Protein AF-A0A085TU64-F1 (afdb_monomer)

Sequence (151 aa):
MPHIFNAGRRDKFSKAKYTVTNWSDFNEALRRRGDVTIWLEAGAAGRWSAPKRKGRGGQPKYSDFAIETCLTRGLIFHQPLHQTQEFVRSLLGLMGVELPVPDFSTLSRRAIDLSVVDERPQSSGPTTLIVDSTGLKIHRGSGWQDEKHGT

Organism: NCBI:txid1317124

Secondary structure (DSSP, 8-state):
-TTSTTGGG---PPPP------HHHHHHHHHHHT-------TTHHHHHBPPPP-SSSPPPSB-HHHHHHHHHHHHHTT--HHHHHHHHHHHHHHTT---PPPPHHHHHHHHHH------S---SSPPEEEEETTEEEEE-SSSHHHHHS--

InterPro domains:
  IPR025668 Transposase DDE domain [PF13737] (32-139)

Solvent-accessible surface area (backbone atoms only — not comparable to full-atom values): 10017 Å² total; per-residue (Å²): 127,95,79,68,90,56,72,92,77,60,82,80,72,81,78,83,86,81,80,87,85,54,60,68,61,53,49,49,51,51,49,62,72,69,60,83,86,87,85,79,63,89,64,47,72,80,49,31,51,30,74,86,68,91,64,92,76,86,74,61,70,57,17,70,63,41,51,49,54,50,51,51,54,15,59,78,68,73,41,56,53,65,54,27,35,54,49,52,48,50,51,32,57,76,70,73,47,96,69,89,70,68,50,42,71,53,45,57,60,45,58,76,76,55,83,80,80,80,78,69,82,81,69,97,62,74,73,47,78,45,79,54,99,90,44,81,45,81,44,82,64,90,64,72,64,60,75,76,54,66,131

Structure (mmCIF, N/CA/C/O backbone):
data_AF-A0A085TU64-F1
#
_entry.id   AF-A0A085TU64-F1
#
loop_
_atom_site.group_PDB
_atom_site.id
_atom_site.type_symbol
_atom_site.label_atom_id
_atom_site.label_alt_id
_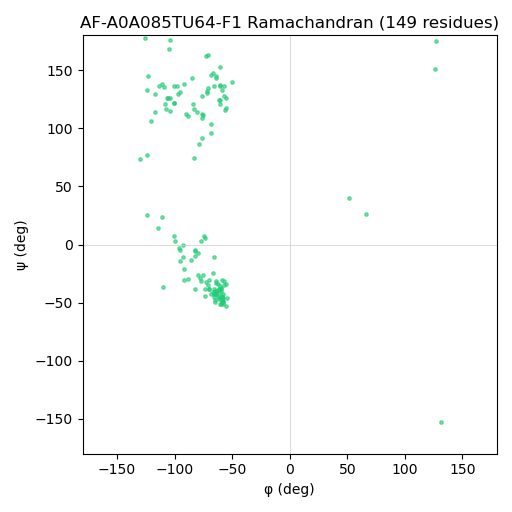atom_site.label_comp_id
_atom_site.label_asym_id
_atom_site.label_entity_id
_atom_site.label_seq_id
_atom_site.pdbx_PDB_ins_code
_atom_site.Cartn_x
_atom_site.Cartn_y
_atom_site.Cartn_z
_atom_site.occupancy
_atom_site.B_iso_or_equiv
_atom_site.auth_seq_id
_atom_site.auth_comp_id
_atom_site.auth_asym_id
_atom_site.auth_atom_id
_atom_site.pdbx_PDB_model_num
ATOM 1 N N . MET A 1 1 ? 41.500 18.143 -23.702 1.00 44.84 1 MET A N 1
ATOM 2 C CA . MET A 1 1 ? 40.747 16.992 -24.254 1.00 44.84 1 MET A CA 1
ATOM 3 C C . MET A 1 1 ? 41.534 16.381 -25.415 1.00 44.84 1 MET A C 1
ATOM 5 O O . MET A 1 1 ? 41.815 17.102 -26.363 1.00 44.84 1 MET A O 1
ATOM 9 N N . PRO A 1 2 ? 41.913 15.093 -25.364 1.00 53.97 2 PRO A N 1
ATOM 10 C CA . PRO A 1 2 ? 42.875 14.479 -26.295 1.00 53.97 2 PRO A CA 1
ATOM 11 C C . PRO A 1 2 ? 42.318 14.136 -27.694 1.00 53.97 2 PRO A C 1
ATOM 13 O O . PRO A 1 2 ? 43.031 13.571 -28.515 1.00 53.97 2 PRO A O 1
ATOM 16 N N . HIS A 1 3 ? 41.059 14.465 -28.000 1.00 57.00 3 HIS A N 1
ATOM 17 C CA . HIS A 1 3 ? 40.390 14.016 -29.229 1.00 57.00 3 HIS A CA 1
ATOM 18 C C . HIS A 1 3 ? 40.341 15.055 -30.368 1.00 57.00 3 HIS A C 1
ATOM 20 O O . HIS A 1 3 ? 39.744 14.777 -31.404 1.00 57.00 3 HIS A O 1
ATOM 26 N N . ILE A 1 4 ? 40.943 16.237 -30.199 1.00 58.00 4 ILE A N 1
ATOM 27 C CA . ILE A 1 4 ? 40.762 17.375 -31.124 1.00 58.00 4 ILE A CA 1
ATOM 28 C C . ILE A 1 4 ? 41.830 17.411 -32.237 1.00 58.00 4 ILE A C 1
ATOM 30 O O . ILE A 1 4 ? 41.537 17.803 -33.362 1.00 58.00 4 ILE A O 1
ATOM 34 N N . PHE A 1 5 ? 43.049 16.928 -31.981 1.00 58.56 5 PHE A N 1
ATOM 35 C CA . PHE A 1 5 ? 44.197 17.148 -32.877 1.00 58.56 5 PHE A CA 1
ATOM 36 C C . PHE A 1 5 ? 44.281 16.242 -34.123 1.00 58.56 5 PHE A C 1
ATOM 38 O O . PHE A 1 5 ? 45.114 16.490 -34.986 1.00 58.56 5 PHE A O 1
ATOM 45 N N . ASN A 1 6 ? 43.421 15.224 -34.266 1.00 61.19 6 ASN A N 1
ATOM 46 C CA . ASN A 1 6 ? 43.524 14.217 -35.340 1.00 61.19 6 ASN A CA 1
ATOM 47 C C . ASN A 1 6 ? 42.259 14.090 -36.209 1.00 61.19 6 ASN A C 1
ATOM 49 O O . ASN A 1 6 ? 42.006 13.043 -36.804 1.00 61.19 6 ASN A O 1
ATOM 53 N N . ALA A 1 7 ? 41.448 15.148 -36.299 1.00 62.94 7 ALA A N 1
ATOM 54 C CA . ALA A 1 7 ? 40.204 15.122 -37.072 1.00 62.94 7 ALA A CA 1
ATOM 55 C C . ALA A 1 7 ? 40.426 14.911 -38.588 1.00 62.94 7 ALA A C 1
ATOM 57 O O . ALA A 1 7 ? 39.616 14.251 -39.234 1.00 62.94 7 ALA A O 1
ATOM 58 N N . GLY A 1 8 ? 41.532 15.423 -39.144 1.00 66.19 8 GLY A N 1
ATOM 59 C CA . GLY A 1 8 ? 41.836 15.370 -40.583 1.00 66.19 8 GLY A CA 1
ATOM 60 C C . GLY A 1 8 ? 42.464 14.065 -41.093 1.00 66.19 8 GLY A C 1
ATOM 61 O O . GLY A 1 8 ? 42.566 13.892 -42.301 1.00 66.19 8 GLY A O 1
ATOM 62 N N . ARG A 1 9 ? 42.882 13.151 -40.203 1.00 65.75 9 ARG A N 1
ATOM 63 C CA . ARG A 1 9 ? 43.560 11.879 -40.550 1.00 65.75 9 ARG A CA 1
ATOM 64 C C . ARG A 1 9 ? 42.741 10.631 -40.202 1.00 65.75 9 ARG A C 1
ATOM 66 O O . ARG A 1 9 ? 43.285 9.536 -40.140 1.00 65.75 9 ARG A O 1
ATOM 73 N N . ARG A 1 10 ? 41.445 10.780 -39.916 1.00 67.06 10 ARG A N 1
ATOM 74 C CA . ARG A 1 10 ? 40.570 9.631 -39.656 1.00 67.06 10 ARG A CA 1
ATOM 75 C C . ARG A 1 10 ? 40.073 9.049 -40.970 1.00 67.06 10 ARG A C 1
ATOM 77 O O . ARG A 1 10 ? 39.299 9.704 -41.669 1.00 67.06 10 ARG A O 1
ATOM 84 N N . ASP A 1 11 ? 40.442 7.804 -41.237 1.00 69.56 11 ASP A N 1
ATOM 85 C CA . ASP A 1 11 ? 39.780 6.994 -42.251 1.00 69.56 11 ASP A CA 1
ATOM 86 C C . ASP A 1 11 ? 38.280 6.937 -41.938 1.00 69.56 11 ASP A C 1
ATOM 88 O O . ASP A 1 11 ? 37.844 6.494 -40.869 1.00 69.56 11 ASP A O 1
ATOM 92 N N . LYS A 1 12 ? 37.465 7.466 -42.854 1.00 69.81 12 LYS A N 1
ATOM 93 C CA . LYS A 1 12 ? 36.007 7.398 -42.751 1.00 69.81 12 LYS A CA 1
ATOM 94 C C . LYS A 1 12 ? 35.573 6.007 -43.191 1.00 69.81 12 LYS A C 1
ATOM 96 O O . LYS A 1 12 ? 35.227 5.797 -44.349 1.00 69.81 12 LYS A O 1
ATOM 101 N N . PHE A 1 13 ? 35.563 5.065 -42.255 1.00 74.94 13 PHE A N 1
ATOM 102 C CA . PHE A 1 13 ? 34.888 3.790 -42.468 1.00 74.94 13 PHE A CA 1
ATOM 103 C C . PHE A 1 13 ? 33.407 4.049 -42.763 1.00 74.94 13 PHE A C 1
ATOM 105 O O . PHE A 1 13 ? 32.749 4.834 -42.067 1.00 74.94 13 PHE A O 1
ATOM 112 N N . SER A 1 14 ? 32.871 3.407 -43.802 1.00 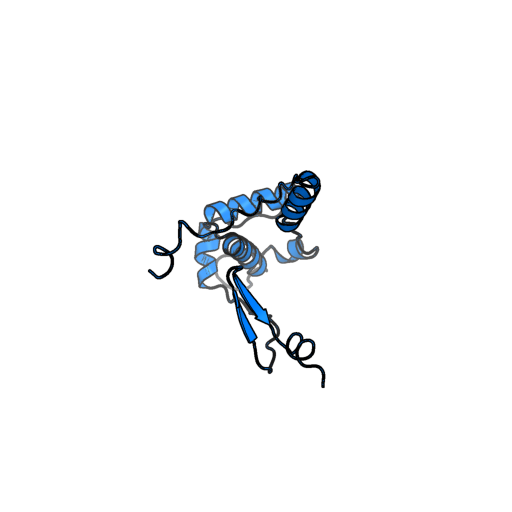78.75 14 SER A N 1
ATOM 113 C CA . SER A 1 14 ? 31.440 3.469 -44.085 1.00 78.75 14 SER A CA 1
ATOM 114 C C . SER A 1 14 ? 30.685 2.902 -42.890 1.00 78.75 14 SER A C 1
ATOM 116 O O . SER A 1 14 ? 30.889 1.746 -42.515 1.00 78.75 14 SER A O 1
ATOM 118 N N . LYS A 1 15 ? 29.808 3.705 -42.283 1.00 79.12 15 LYS A N 1
ATOM 119 C CA . LYS A 1 15 ? 28.944 3.210 -41.211 1.00 79.12 15 LYS A CA 1
ATOM 120 C C . LYS A 1 15 ? 28.063 2.096 -41.772 1.00 79.12 15 LYS A C 1
ATOM 122 O O . LYS A 1 15 ? 27.350 2.317 -42.751 1.00 79.12 15 LYS A O 1
ATOM 127 N N . ALA A 1 16 ? 28.105 0.925 -41.143 1.00 78.00 16 ALA A N 1
ATOM 128 C CA . ALA A 1 16 ? 27.163 -0.143 -41.432 1.00 78.00 16 ALA A CA 1
ATOM 129 C C . ALA A 1 16 ? 25.730 0.389 -41.247 1.00 78.00 16 ALA A C 1
ATOM 131 O O . ALA A 1 16 ? 25.404 0.979 -40.213 1.00 78.00 16 ALA A O 1
ATOM 132 N N . LYS A 1 17 ? 24.897 0.236 -42.280 1.00 78.75 17 LYS A N 1
ATOM 133 C CA . LYS A 1 17 ? 23.469 0.553 -42.219 1.00 78.75 17 LYS A CA 1
ATOM 134 C C . LYS A 1 17 ? 22.746 -0.698 -41.741 1.00 78.75 17 LYS A C 1
ATOM 136 O O . LYS A 1 17 ? 22.698 -1.687 -42.463 1.00 78.75 17 LYS A O 1
ATOM 141 N N . TYR A 1 18 ? 22.213 -0.647 -40.529 1.00 77.00 18 TYR A N 1
ATOM 142 C CA . TYR A 1 18 ? 21.382 -1.708 -39.975 1.00 77.00 18 TYR A CA 1
ATOM 143 C C . TYR A 1 18 ? 19.909 -1.334 -40.148 1.00 77.00 18 TYR A C 1
ATOM 145 O O . TYR A 1 18 ? 19.530 -0.194 -39.874 1.00 77.00 18 TYR A O 1
ATOM 153 N N . THR A 1 19 ? 19.086 -2.293 -40.568 1.00 81.38 19 THR A N 1
ATOM 154 C CA . THR A 1 19 ? 17.622 -2.168 -40.592 1.00 81.38 19 THR A CA 1
ATOM 155 C C . THR A 1 19 ? 17.066 -3.054 -39.487 1.00 81.38 19 THR A C 1
ATOM 157 O O . THR A 1 19 ? 17.327 -4.255 -39.474 1.00 81.38 19 THR A O 1
ATOM 160 N N . VAL A 1 20 ? 16.325 -2.472 -38.542 1.00 79.44 20 VAL A N 1
ATOM 161 C CA . VAL A 1 20 ? 15.702 -3.226 -37.446 1.00 79.44 20 VAL A CA 1
ATOM 162 C C . VAL A 1 20 ? 14.475 -3.953 -37.992 1.00 79.44 20 VAL A C 1
ATOM 164 O O . VAL A 1 20 ? 13.477 -3.319 -38.321 1.00 79.44 20 VAL A O 1
ATOM 167 N N . THR A 1 21 ? 14.553 -5.277 -38.111 1.00 86.69 21 THR A N 1
ATOM 168 C CA . THR A 1 21 ? 13.475 -6.124 -38.653 1.00 86.69 21 THR A CA 1
ATOM 169 C C . THR A 1 21 ? 12.574 -6.730 -37.577 1.00 86.69 21 THR A C 1
ATOM 171 O O . THR A 1 21 ? 11.486 -7.193 -37.894 1.00 86.69 21 THR A O 1
ATOM 174 N N . ASN A 1 22 ? 12.990 -6.699 -36.307 1.00 90.81 22 ASN A N 1
ATOM 175 C CA . ASN A 1 22 ? 12.323 -7.363 -35.180 1.00 90.81 22 ASN A CA 1
ATOM 176 C C . ASN A 1 22 ? 11.679 -6.387 -34.175 1.00 90.81 22 ASN A C 1
ATOM 178 O O . ASN A 1 22 ? 11.521 -6.712 -32.998 1.00 90.81 22 ASN A O 1
ATOM 182 N N . TRP A 1 23 ? 11.345 -5.166 -34.605 1.00 90.75 23 TRP A N 1
ATOM 183 C CA . TRP A 1 23 ? 10.866 -4.108 -33.705 1.00 90.75 23 TRP A CA 1
ATOM 184 C C . TRP A 1 23 ? 9.578 -4.484 -32.955 1.00 90.75 23 TRP A C 1
ATOM 186 O O . TRP A 1 23 ? 9.438 -4.152 -31.778 1.00 90.75 23 TRP A O 1
ATOM 196 N N . SER A 1 24 ? 8.658 -5.202 -33.612 1.00 92.31 24 SER A N 1
ATOM 197 C CA . SER A 1 24 ? 7.427 -5.712 -32.992 1.00 92.31 24 SER A CA 1
ATOM 198 C C . SER A 1 24 ? 7.730 -6.640 -31.821 1.00 92.31 24 SER A C 1
ATOM 200 O O . SER A 1 24 ? 7.246 -6.413 -30.714 1.00 92.31 24 SER A O 1
ATOM 202 N N . ASP A 1 25 ? 8.586 -7.632 -32.053 1.00 93.25 25 ASP A N 1
ATOM 203 C CA . ASP A 1 25 ? 8.888 -8.695 -31.096 1.00 93.25 25 ASP A CA 1
ATOM 204 C C . ASP A 1 25 ? 9.683 -8.139 -29.914 1.00 93.25 25 ASP A C 1
ATOM 206 O O . ASP A 1 25 ? 9.443 -8.491 -28.758 1.00 93.25 25 ASP A O 1
ATOM 210 N N . PHE A 1 26 ? 10.596 -7.203 -30.192 1.00 89.00 26 PHE A N 1
ATOM 211 C CA . PHE A 1 26 ? 11.327 -6.472 -29.166 1.00 89.00 26 PHE A CA 1
ATOM 212 C C . PHE A 1 26 ? 10.386 -5.655 -28.268 1.00 89.00 26 PHE A C 1
ATOM 214 O O . PHE A 1 26 ? 10.478 -5.740 -27.041 1.00 89.00 26 PHE A O 1
ATOM 221 N N . ASN A 1 27 ? 9.442 -4.910 -28.852 1.00 93.50 27 ASN A N 1
ATOM 222 C CA . ASN A 1 27 ? 8.460 -4.144 -28.082 1.00 93.50 27 ASN A CA 1
ATOM 223 C C . ASN A 1 27 ? 7.506 -5.037 -27.293 1.00 93.50 27 ASN A C 1
ATOM 225 O O . ASN A 1 27 ? 7.174 -4.719 -26.151 1.00 93.50 27 ASN A O 1
ATOM 229 N N . GLU A 1 28 ? 7.079 -6.164 -27.858 1.00 95.00 28 GLU A N 1
ATOM 230 C CA . GLU A 1 28 ? 6.241 -7.105 -27.127 1.00 95.00 28 GLU A CA 1
ATOM 231 C C . GLU A 1 28 ? 6.999 -7.715 -25.941 1.00 95.00 28 GLU A C 1
ATOM 233 O O . GLU A 1 28 ? 6.452 -7.807 -24.839 1.00 95.00 28 GLU A O 1
ATOM 238 N N . ALA A 1 29 ? 8.280 -8.047 -26.117 1.00 91.44 29 ALA A N 1
ATOM 239 C CA . ALA A 1 29 ? 9.132 -8.505 -25.027 1.00 91.44 29 ALA A CA 1
ATOM 240 C C . ALA A 1 29 ? 9.289 -7.441 -23.928 1.00 91.44 29 ALA A C 1
ATOM 242 O O . ALA A 1 29 ? 9.266 -7.785 -22.746 1.00 91.44 29 ALA A O 1
ATOM 243 N N . LEU A 1 30 ? 9.401 -6.155 -24.281 1.00 90.56 30 LEU A N 1
ATOM 244 C CA . LEU A 1 30 ? 9.395 -5.062 -23.302 1.00 90.56 30 LEU A CA 1
ATOM 245 C C . LEU A 1 30 ? 8.047 -4.940 -22.582 1.00 90.56 30 LEU A C 1
ATOM 247 O O . LEU A 1 30 ? 8.032 -4.807 -21.359 1.00 90.56 30 LEU A O 1
ATOM 251 N N . ARG A 1 31 ? 6.921 -5.055 -23.300 1.00 93.25 31 ARG A N 1
ATOM 252 C CA . ARG A 1 31 ? 5.580 -5.037 -22.695 1.00 93.25 31 ARG A CA 1
ATOM 253 C C . ARG A 1 31 ? 5.419 -6.160 -21.677 1.00 93.25 31 ARG A C 1
ATOM 255 O O . ARG A 1 31 ? 4.987 -5.899 -20.566 1.00 93.25 31 ARG A O 1
ATOM 262 N N . ARG A 1 32 ? 5.816 -7.386 -22.034 1.00 91.62 32 ARG A N 1
ATOM 263 C CA . ARG A 1 32 ? 5.758 -8.558 -21.144 1.00 91.62 32 ARG A CA 1
ATOM 264 C C . ARG A 1 32 ? 6.633 -8.385 -19.899 1.00 91.62 32 ARG A C 1
ATOM 266 O O . ARG A 1 32 ? 6.258 -8.849 -18.833 1.00 91.62 32 ARG A O 1
ATOM 273 N N . ARG A 1 33 ? 7.775 -7.695 -20.009 1.00 87.44 33 ARG A N 1
ATOM 274 C CA . ARG A 1 33 ? 8.632 -7.364 -18.853 1.00 87.44 33 ARG A CA 1
ATOM 275 C C . ARG A 1 33 ? 8.004 -6.331 -17.917 1.00 87.44 33 ARG A C 1
ATOM 277 O O . ARG A 1 33 ? 8.313 -6.342 -16.733 1.00 87.44 33 ARG A O 1
ATOM 284 N N . GLY A 1 34 ? 7.182 -5.432 -18.453 1.00 86.88 34 GLY A N 1
ATOM 285 C CA . GLY A 1 34 ? 6.447 -4.428 -17.683 1.00 86.88 34 GLY A CA 1
ATOM 286 C C . GLY A 1 34 ? 5.043 -4.865 -17.268 1.00 86.88 34 GLY A C 1
ATOM 287 O O . GLY A 1 34 ? 4.338 -4.071 -16.649 1.00 86.88 34 GLY A O 1
ATOM 288 N N . ASP A 1 35 ? 4.619 -6.078 -17.628 1.00 88.12 35 ASP A N 1
ATOM 289 C CA . ASP A 1 35 ? 3.300 -6.589 -17.278 1.00 88.12 35 ASP A CA 1
ATOM 290 C C . ASP A 1 35 ? 3.244 -6.905 -15.780 1.00 88.12 35 ASP A C 1
ATOM 292 O O . ASP A 1 35 ? 4.152 -7.523 -15.221 1.00 88.12 35 ASP A O 1
ATOM 296 N N . VAL A 1 36 ? 2.184 -6.448 -15.117 1.00 86.12 36 VAL A N 1
ATOM 297 C CA . VAL A 1 36 ? 2.028 -6.571 -13.666 1.00 86.12 36 VAL A CA 1
ATOM 298 C C . VAL A 1 36 ? 0.770 -7.364 -13.383 1.00 86.12 36 VAL A C 1
ATOM 300 O O . VAL A 1 36 ? -0.345 -6.854 -13.483 1.00 86.12 36 VAL A O 1
ATOM 303 N N . THR A 1 37 ? 0.956 -8.610 -12.962 1.00 87.56 37 THR A N 1
ATOM 304 C CA . THR A 1 37 ? -0.140 -9.460 -12.503 1.00 87.56 37 THR A CA 1
ATOM 305 C C . THR A 1 37 ? -0.260 -9.394 -10.986 1.00 87.56 37 THR A C 1
ATOM 307 O O . THR A 1 37 ? 0.729 -9.532 -10.266 1.00 87.56 37 THR A O 1
ATOM 310 N N . ILE A 1 38 ? -1.477 -9.182 -10.489 1.00 86.56 38 ILE A N 1
ATOM 311 C CA . ILE A 1 38 ? -1.772 -9.111 -9.057 1.00 86.56 38 ILE A CA 1
ATOM 312 C C . ILE A 1 38 ? -2.709 -10.263 -8.714 1.00 86.56 38 ILE A C 1
ATOM 314 O O . ILE A 1 38 ? -3.738 -10.436 -9.362 1.00 86.56 38 ILE A O 1
ATOM 318 N N . TRP A 1 39 ? -2.360 -11.019 -7.679 1.00 87.19 39 TRP A N 1
ATOM 319 C CA . TRP A 1 39 ? -3.159 -12.128 -7.171 1.00 87.19 39 TRP A CA 1
ATOM 320 C C . TRP A 1 39 ? -3.460 -11.895 -5.693 1.00 87.19 39 TRP A C 1
ATOM 322 O O . TRP A 1 39 ? -2.626 -11.358 -4.965 1.00 87.19 39 TRP A O 1
ATOM 332 N N . LEU A 1 40 ? -4.646 -12.305 -5.254 1.00 84.62 40 LEU A N 1
ATOM 333 C CA . LEU A 1 40 ? -5.027 -12.321 -3.846 1.00 84.62 40 LEU A CA 1
ATOM 334 C C . LEU A 1 40 ? -5.091 -13.769 -3.383 1.00 84.62 40 LEU A C 1
ATOM 336 O O . LEU A 1 40 ? -5.633 -14.629 -4.076 1.00 84.62 40 LEU A O 1
ATOM 340 N N . GLU A 1 41 ? -4.530 -14.026 -2.207 1.00 86.50 41 GLU A N 1
ATOM 341 C CA . GLU A 1 41 ? -4.592 -15.334 -1.565 1.00 86.50 41 GLU A CA 1
ATOM 342 C C . GLU A 1 41 ? -6.059 -15.763 -1.380 1.00 86.50 41 GLU A C 1
ATOM 344 O O . GLU A 1 41 ? -6.886 -14.973 -0.924 1.00 86.50 41 GLU A O 1
ATOM 349 N N . ALA A 1 42 ? -6.388 -17.026 -1.672 1.00 83.62 42 ALA A N 1
ATOM 350 C CA . ALA A 1 42 ? -7.756 -17.537 -1.539 1.00 83.62 42 ALA A CA 1
ATOM 351 C C . ALA A 1 42 ? -8.325 -17.375 -0.110 1.00 83.62 42 ALA A C 1
ATOM 353 O O . ALA A 1 42 ? -9.519 -17.141 0.066 1.00 83.62 42 ALA A O 1
ATOM 354 N N . GLY A 1 43 ? -7.467 -17.444 0.916 1.00 86.69 43 GLY A N 1
ATOM 355 C CA . GLY A 1 43 ? -7.830 -17.228 2.321 1.00 86.69 43 GLY A CA 1
ATOM 356 C C . GLY A 1 43 ? -7.897 -15.759 2.760 1.00 86.69 43 GLY A C 1
ATOM 357 O O . GLY A 1 43 ? -8.317 -15.483 3.888 1.00 86.69 43 GLY A O 1
ATOM 358 N N . ALA A 1 44 ? -7.517 -14.805 1.901 1.00 88.69 44 ALA A N 1
ATOM 359 C CA . ALA A 1 44 ? -7.423 -13.388 2.257 1.00 88.69 44 ALA A CA 1
ATOM 360 C C . ALA A 1 44 ? -8.765 -12.820 2.735 1.00 88.69 44 ALA A C 1
ATOM 362 O O . ALA A 1 44 ? -8.810 -12.078 3.717 1.00 88.69 44 ALA A O 1
ATOM 363 N N . ALA A 1 45 ? -9.868 -13.216 2.091 1.00 89.88 45 ALA A N 1
ATOM 364 C CA . ALA A 1 45 ? -11.203 -12.744 2.442 1.00 89.88 45 ALA A CA 1
ATOM 365 C C . ALA A 1 45 ? -11.601 -13.123 3.879 1.00 89.88 45 ALA A C 1
ATOM 367 O O . ALA A 1 45 ? -12.114 -12.287 4.625 1.00 89.88 45 ALA A O 1
ATOM 368 N N . GLY A 1 46 ? -11.289 -14.352 4.306 1.00 91.06 46 GLY A N 1
ATOM 369 C CA . GLY A 1 46 ? -11.571 -14.826 5.665 1.00 91.06 46 GLY A CA 1
ATOM 370 C C . GLY A 1 46 ? -10.755 -14.106 6.744 1.00 91.06 46 GLY A C 1
ATOM 371 O O . GLY A 1 46 ? -11.191 -14.010 7.889 1.00 91.06 46 GLY A O 1
ATOM 372 N N . ARG A 1 47 ? -9.593 -13.555 6.375 1.00 92.75 47 ARG A N 1
ATOM 373 C CA . ARG A 1 47 ? -8.681 -12.825 7.270 1.00 92.75 47 ARG A CA 1
ATOM 374 C C . ARG A 1 47 ? -8.867 -11.311 7.214 1.00 92.75 47 ARG A C 1
ATOM 376 O O . ARG A 1 47 ? -8.186 -10.599 7.944 1.00 92.75 47 ARG A O 1
ATOM 383 N N . TRP A 1 48 ? -9.754 -10.802 6.361 1.00 94.69 48 TRP A N 1
ATOM 384 C CA . TRP A 1 48 ? -9.860 -9.370 6.072 1.00 94.69 48 TRP A CA 1
ATOM 385 C C . TRP A 1 48 ? -10.504 -8.560 7.206 1.00 94.69 48 TRP A C 1
ATOM 387 O O . TRP A 1 48 ? -10.108 -7.431 7.511 1.00 94.69 48 TRP A O 1
ATOM 397 N N . SER A 1 49 ? -11.514 -9.144 7.850 1.00 93.31 49 SER A N 1
ATOM 398 C CA . SER A 1 49 ? -12.241 -8.505 8.950 1.00 93.31 49 SER A CA 1
ATOM 399 C C . SER A 1 49 ? -11.523 -8.735 10.274 1.00 93.31 49 SER A C 1
ATOM 401 O O . SER A 1 49 ? -10.977 -9.811 10.516 1.00 93.31 49 SER A O 1
ATOM 403 N N . ALA A 1 50 ? -11.528 -7.734 11.156 1.00 91.81 50 ALA A N 1
ATOM 404 C CA . ALA A 1 50 ? -10.883 -7.894 12.455 1.00 91.81 50 ALA A CA 1
ATOM 405 C C . ALA A 1 50 ? -11.646 -8.899 13.342 1.00 91.81 50 ALA A C 1
ATOM 407 O O . ALA A 1 50 ? -12.882 -8.925 13.320 1.00 91.81 50 ALA A O 1
ATOM 408 N N . PRO A 1 51 ? -10.946 -9.680 14.184 1.00 87.94 51 PRO A N 1
ATOM 409 C CA . PRO A 1 51 ? -11.611 -10.485 15.197 1.00 87.94 51 PRO A CA 1
ATOM 410 C C . PRO A 1 51 ? -12.333 -9.585 16.206 1.00 87.94 51 PRO A C 1
ATOM 412 O O . PRO A 1 51 ? -11.850 -8.509 16.571 1.00 87.94 51 PRO A O 1
ATOM 415 N N . LYS A 1 52 ? -13.488 -10.047 16.702 1.00 86.00 52 LYS A N 1
ATOM 416 C CA . LYS A 1 52 ? -14.238 -9.323 17.736 1.00 86.00 52 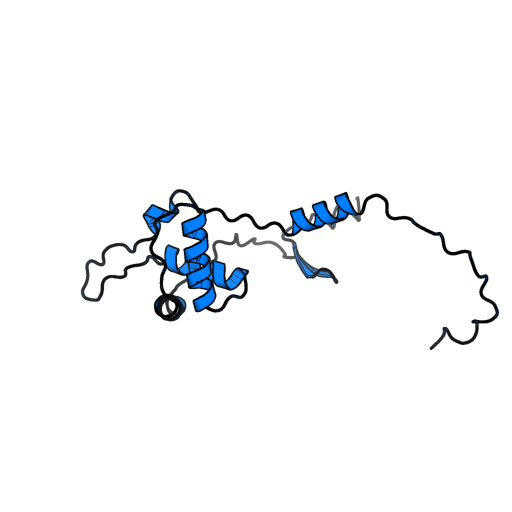LYS A CA 1
ATOM 417 C C . LYS A 1 52 ? -13.387 -9.181 18.998 1.00 86.00 52 LYS A C 1
ATOM 419 O O . LYS A 1 52 ? -12.948 -10.169 19.590 1.00 86.00 52 LYS A O 1
ATOM 424 N N . ARG A 1 53 ? -13.204 -7.942 19.450 1.00 84.50 53 ARG A N 1
ATOM 425 C CA . ARG A 1 53 ? -12.531 -7.617 20.708 1.00 84.50 53 ARG A CA 1
ATOM 426 C C . ARG A 1 53 ? -13.434 -8.014 21.877 1.00 84.50 53 ARG A C 1
ATOM 428 O O . ARG A 1 53 ? -14.603 -7.637 21.910 1.00 84.50 53 ARG A O 1
ATOM 435 N N . LYS A 1 54 ? -12.875 -8.739 22.852 1.00 84.31 54 LYS A N 1
ATOM 436 C CA . LYS A 1 54 ? -13.585 -9.186 24.070 1.00 84.31 54 LYS A CA 1
ATOM 437 C C . LYS A 1 54 ? -13.592 -8.150 25.208 1.00 84.31 54 LYS A C 1
ATOM 439 O O . LYS A 1 54 ? -14.332 -8.311 26.168 1.00 84.31 54 LYS A O 1
ATOM 444 N N . GLY A 1 55 ? -12.762 -7.108 25.119 1.00 82.88 55 GLY A N 1
ATOM 445 C CA . GLY A 1 55 ? -12.623 -6.060 26.138 1.00 82.88 55 GLY A CA 1
ATOM 446 C C . GLY A 1 55 ? -13.293 -4.732 25.770 1.00 82.88 55 GLY A C 1
ATOM 447 O O . GLY A 1 55 ? -13.771 -4.545 24.653 1.00 82.88 55 GLY A O 1
ATOM 448 N N . ARG A 1 56 ? -13.268 -3.777 26.709 1.00 77.25 56 ARG A N 1
ATOM 449 C CA . ARG A 1 56 ? -13.828 -2.425 26.539 1.00 77.25 56 ARG A CA 1
ATOM 450 C C . ARG A 1 56 ? -13.085 -1.646 25.438 1.00 77.25 56 ARG A C 1
ATOM 452 O O . ARG A 1 56 ? -11.865 -1.782 25.298 1.00 77.25 56 ARG A O 1
ATOM 459 N N . GLY A 1 57 ? -13.825 -0.844 24.669 1.00 81.62 57 GLY A N 1
ATOM 460 C CA . GLY A 1 57 ? -13.319 -0.031 23.554 1.00 81.62 57 GLY A CA 1
ATOM 461 C C . GLY A 1 57 ? -14.090 -0.253 22.248 1.00 81.62 57 GLY A C 1
ATOM 462 O O . GLY A 1 57 ? -14.982 -1.098 22.179 1.00 81.62 57 GLY A O 1
ATOM 463 N N . GLY A 1 58 ? -13.748 0.519 21.213 1.00 82.69 58 GLY A N 1
ATOM 464 C CA . GLY A 1 58 ? -14.319 0.356 19.874 1.00 82.69 58 GLY A CA 1
ATOM 465 C C . GLY A 1 58 ? -13.912 -0.971 19.223 1.00 82.69 58 GLY A C 1
ATOM 466 O O . GLY A 1 58 ? -12.812 -1.477 19.457 1.00 82.69 58 GLY A O 1
ATOM 467 N N . GLN A 1 59 ? -14.800 -1.531 18.399 1.00 84.31 59 GLN A N 1
ATOM 468 C CA . GLN A 1 59 ? -14.525 -2.748 17.633 1.00 84.31 59 GLN A CA 1
ATOM 469 C C . GLN A 1 59 ? -13.785 -2.385 16.335 1.00 84.31 59 GLN A C 1
ATOM 471 O O . GLN A 1 59 ? -14.314 -1.601 15.542 1.00 84.31 59 GLN A O 1
ATOM 476 N N . PRO A 1 60 ? -12.572 -2.913 16.094 1.00 85.69 60 PRO A N 1
ATOM 477 C CA . PRO A 1 60 ? -11.892 -2.701 14.825 1.00 85.69 60 PRO A CA 1
ATOM 478 C C . PRO A 1 60 ? -12.676 -3.379 13.694 1.00 85.69 60 PRO A C 1
ATOM 480 O O . PRO A 1 60 ? -13.140 -4.504 13.841 1.00 85.69 60 PRO A O 1
ATOM 483 N N . LYS A 1 61 ? -12.829 -2.691 12.558 1.00 91.56 61 LYS A N 1
ATOM 484 C CA . LYS A 1 61 ? -13.491 -3.250 11.367 1.00 91.56 61 LYS A CA 1
ATOM 485 C C . LYS A 1 61 ? -12.537 -4.109 10.530 1.00 91.56 61 LYS A C 1
ATOM 487 O O . LYS A 1 61 ? -12.928 -5.155 10.025 1.00 91.56 61 LYS A O 1
ATOM 492 N N . TYR A 1 62 ? -11.283 -3.677 10.421 1.00 94.44 62 TYR A N 1
ATOM 493 C CA . TYR A 1 62 ? -10.259 -4.281 9.569 1.00 94.44 62 TYR A CA 1
ATOM 494 C C . TYR A 1 62 ? -9.170 -4.955 10.406 1.00 94.44 62 TYR A C 1
ATOM 496 O O . TYR A 1 62 ? -8.748 -4.414 11.440 1.00 94.44 62 TYR A O 1
ATOM 504 N N . SER A 1 63 ? -8.737 -6.135 9.966 1.00 93.62 63 SER A N 1
ATOM 505 C CA . SER A 1 63 ? -7.597 -6.842 10.552 1.00 93.62 63 SER A CA 1
ATOM 506 C C . SER A 1 63 ? -6.278 -6.143 10.213 1.00 93.62 63 SER A C 1
ATOM 508 O O . SER A 1 63 ? -6.217 -5.337 9.285 1.00 93.62 63 SER A O 1
ATOM 510 N N . ASP A 1 64 ? -5.212 -6.466 10.948 1.00 92.94 64 ASP A N 1
ATOM 511 C CA . ASP A 1 64 ? -3.862 -5.987 10.620 1.00 92.94 64 ASP A CA 1
ATOM 512 C C . ASP A 1 64 ? -3.428 -6.448 9.226 1.00 92.94 64 ASP A C 1
ATOM 514 O O . ASP A 1 64 ? -2.923 -5.639 8.458 1.00 92.94 64 ASP A O 1
ATOM 518 N N . PHE A 1 65 ? -3.780 -7.680 8.843 1.00 92.44 65 PHE A N 1
ATOM 519 C CA . PHE A 1 65 ? -3.567 -8.214 7.496 1.00 92.44 6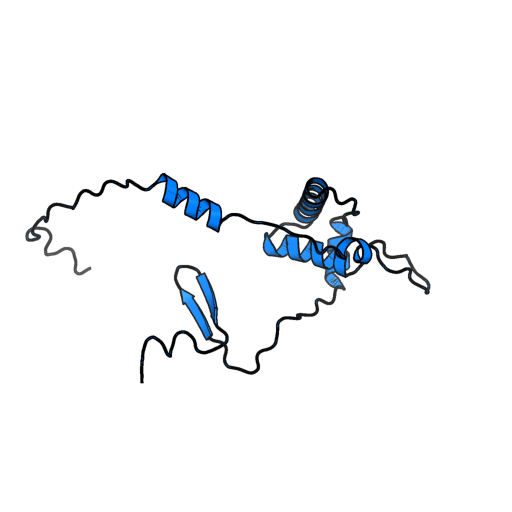5 PHE A CA 1
ATOM 520 C C . PHE A 1 65 ? -4.176 -7.326 6.396 1.00 92.44 65 PHE A C 1
ATOM 522 O O . PHE A 1 65 ? -3.519 -7.035 5.398 1.00 92.44 65 PHE A O 1
ATOM 529 N N . ALA A 1 66 ? -5.419 -6.859 6.566 1.00 94.31 66 ALA A N 1
ATOM 530 C CA . ALA A 1 66 ? -6.065 -5.994 5.578 1.00 94.31 66 ALA A CA 1
ATOM 531 C C . ALA A 1 66 ? -5.378 -4.621 5.474 1.00 94.31 66 ALA A C 1
ATOM 533 O O . ALA A 1 66 ? -5.188 -4.104 4.371 1.00 94.31 66 ALA A O 1
ATOM 534 N N . ILE A 1 67 ? -4.988 -4.036 6.614 1.00 95.38 67 ILE A N 1
ATOM 535 C CA . ILE A 1 67 ? -4.263 -2.758 6.649 1.00 95.38 67 ILE A CA 1
ATOM 536 C C . ILE A 1 67 ? -2.891 -2.909 5.987 1.00 95.38 67 ILE A C 1
ATOM 538 O O . ILE A 1 67 ? -2.549 -2.120 5.107 1.00 95.38 67 ILE A O 1
ATOM 542 N N . GLU A 1 68 ? -2.136 -3.936 6.368 1.00 94.25 68 GLU A N 1
ATOM 543 C CA . GLU A 1 68 ? -0.809 -4.235 5.836 1.00 94.25 68 GLU A CA 1
ATOM 544 C C . GLU A 1 68 ? -0.849 -4.464 4.326 1.00 94.25 68 GLU A C 1
ATOM 546 O O . GLU A 1 68 ? -0.053 -3.877 3.596 1.00 94.25 68 GLU A O 1
ATOM 551 N N . THR A 1 69 ? -1.819 -5.241 3.838 1.00 92.94 69 THR A N 1
ATOM 552 C CA . THR A 1 69 ? -2.000 -5.499 2.403 1.00 92.94 69 THR A CA 1
ATOM 553 C C . THR A 1 69 ? -2.206 -4.193 1.631 1.00 92.94 69 THR A C 1
ATOM 555 O O . THR A 1 69 ? -1.563 -3.961 0.604 1.00 92.94 69 THR A O 1
ATOM 558 N N . CYS A 1 70 ? -3.063 -3.300 2.140 1.00 95.12 70 CYS A N 1
ATOM 559 C CA . CYS A 1 70 ? -3.315 -2.005 1.510 1.00 95.12 70 CYS A CA 1
ATOM 560 C C . CYS A 1 70 ? -2.065 -1.113 1.526 1.00 95.12 70 CYS A C 1
ATOM 562 O O . CYS A 1 70 ? -1.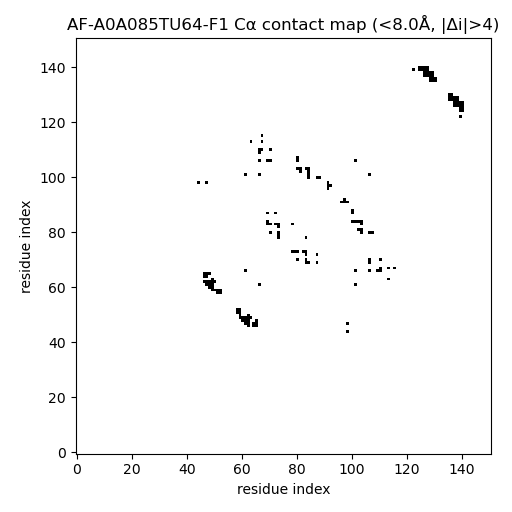693 -0.555 0.496 1.00 95.12 70 CYS A O 1
ATOM 564 N N . LEU A 1 71 ? -1.394 -0.988 2.674 1.00 95.12 71 LEU A N 1
ATOM 565 C CA . LEU A 1 71 ? -0.199 -0.151 2.810 1.00 95.12 71 LEU A CA 1
ATOM 566 C C . LEU A 1 71 ? 0.962 -0.669 1.959 1.00 95.12 71 LEU A C 1
ATOM 568 O O . LEU A 1 71 ? 1.604 0.118 1.270 1.00 95.12 71 LEU A O 1
ATOM 572 N N . THR A 1 72 ? 1.180 -1.982 1.935 1.00 93.00 72 THR A N 1
ATOM 573 C CA . THR A 1 72 ? 2.202 -2.635 1.106 1.00 93.00 72 THR A CA 1
ATOM 574 C C . THR A 1 72 ? 1.965 -2.345 -0.366 1.00 93.00 72 THR A C 1
ATOM 576 O O . THR A 1 72 ? 2.890 -1.955 -1.078 1.00 93.00 72 THR A O 1
ATOM 579 N N . ARG A 1 73 ? 0.710 -2.441 -0.826 1.00 92.69 73 ARG A N 1
ATOM 580 C CA . ARG A 1 73 ? 0.354 -2.047 -2.191 1.00 92.69 73 ARG A CA 1
ATOM 581 C C . ARG A 1 73 ? 0.714 -0.586 -2.457 1.00 92.69 73 ARG A C 1
ATOM 583 O O . ARG A 1 73 ? 1.353 -0.302 -3.463 1.00 92.69 73 ARG A O 1
ATOM 590 N N . GLY A 1 74 ? 0.342 0.322 -1.558 1.00 94.06 74 GLY A N 1
ATOM 591 C CA . GLY A 1 74 ? 0.680 1.738 -1.692 1.00 94.06 74 GLY A CA 1
ATOM 592 C C . GLY A 1 74 ? 2.189 1.979 -1.775 1.00 94.06 74 GLY A C 1
ATOM 593 O O . GLY A 1 74 ? 2.645 2.728 -2.633 1.00 94.06 74 GLY A O 1
ATOM 594 N N . LEU A 1 75 ? 2.971 1.291 -0.941 1.00 93.25 75 LEU A N 1
ATOM 595 C CA . LEU A 1 75 ? 4.429 1.403 -0.900 1.00 93.25 75 LEU A CA 1
ATOM 596 C C . LEU A 1 75 ? 5.096 0.895 -2.182 1.00 93.25 75 LEU A C 1
ATOM 598 O O . LEU A 1 75 ? 5.957 1.588 -2.715 1.00 93.25 75 LEU A O 1
ATOM 602 N N . ILE A 1 76 ? 4.676 -0.263 -2.706 1.00 91.56 76 ILE A N 1
ATOM 603 C CA . ILE A 1 76 ? 5.248 -0.845 -3.936 1.00 91.56 76 ILE A CA 1
ATOM 604 C C . ILE A 1 76 ? 5.065 0.097 -5.134 1.00 91.56 76 ILE A C 1
ATOM 606 O O . ILE A 1 76 ? 5.939 0.183 -5.992 1.00 91.56 76 ILE A O 1
ATOM 610 N N . PHE A 1 77 ? 3.940 0.813 -5.195 1.00 91.31 77 PHE A N 1
ATOM 611 C CA . PHE A 1 77 ? 3.616 1.718 -6.304 1.00 91.31 77 PHE A CA 1
ATOM 612 C C . PHE A 1 77 ? 3.875 3.191 -5.978 1.00 91.31 77 PHE A C 1
ATOM 614 O O . PHE A 1 77 ? 3.519 4.055 -6.777 1.00 91.31 77 PHE A O 1
ATOM 621 N N . HIS A 1 78 ? 4.485 3.483 -4.824 1.00 95.12 78 HIS A N 1
ATOM 622 C CA . HIS A 1 78 ? 4.755 4.840 -4.342 1.00 95.12 78 HIS A CA 1
ATOM 623 C C . HIS A 1 78 ? 3.514 5.756 -4.354 1.00 95.12 78 HIS A C 1
ATOM 625 O O . HIS A 1 78 ? 3.583 6.931 -4.716 1.00 95.12 78 HIS A O 1
ATOM 631 N N . GLN A 1 79 ? 2.360 5.211 -3.969 1.00 95.56 79 GLN A N 1
ATOM 632 C CA . GLN A 1 79 ? 1.068 5.890 -4.020 1.00 95.56 79 GLN A CA 1
ATOM 633 C C . GLN A 1 79 ? 0.745 6.612 -2.700 1.00 95.56 79 GLN A C 1
ATOM 635 O O . GLN A 1 79 ? 0.914 6.035 -1.620 1.00 95.56 79 GLN A O 1
ATOM 640 N N . PRO A 1 80 ? 0.192 7.840 -2.750 1.00 96.94 80 PRO A N 1
ATOM 641 C CA . PRO A 1 80 ? -0.452 8.460 -1.594 1.00 96.94 80 PRO A CA 1
ATOM 642 C C . PRO A 1 80 ? -1.638 7.623 -1.096 1.00 96.94 80 PRO A C 1
ATOM 644 O O . PRO A 1 80 ? -2.319 6.973 -1.887 1.00 96.94 80 PRO A O 1
ATOM 647 N N . LEU A 1 81 ? -1.967 7.705 0.198 1.00 96.75 81 LEU A N 1
ATOM 648 C CA . LEU A 1 81 ? -2.998 6.853 0.820 1.00 96.75 81 LEU A CA 1
ATOM 649 C C . LEU A 1 81 ? -4.383 6.937 0.157 1.00 96.75 81 LEU A C 1
ATOM 651 O O . LEU A 1 81 ? -5.076 5.926 0.073 1.00 96.75 81 LEU A O 1
ATOM 655 N N . HIS A 1 82 ? -4.778 8.109 -0.349 1.00 96.06 82 HIS A N 1
ATOM 656 C CA . HIS A 1 82 ? -6.025 8.259 -1.109 1.00 96.06 82 HIS A CA 1
ATOM 657 C C . HIS A 1 82 ? -6.009 7.453 -2.411 1.00 96.06 82 HIS A C 1
ATOM 659 O O . HIS A 1 82 ? -6.990 6.796 -2.748 1.00 96.06 82 HIS A O 1
ATOM 665 N N . GLN A 1 83 ? -4.885 7.476 -3.129 1.00 97.56 83 GLN A N 1
ATOM 666 C CA . GLN A 1 83 ? -4.731 6.703 -4.353 1.00 97.56 83 GLN A CA 1
ATOM 667 C C . GLN A 1 83 ? -4.657 5.208 -4.039 1.00 97.56 83 GLN A C 1
ATOM 669 O O . GLN A 1 83 ? -5.27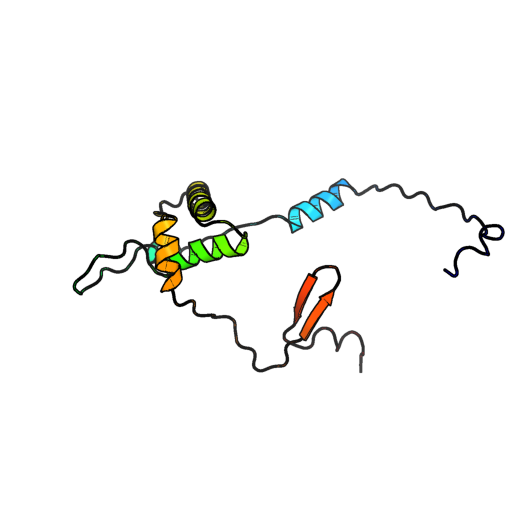1 4.422 -4.747 1.00 97.56 83 GLN A O 1
ATOM 674 N N . THR A 1 84 ? -3.988 4.821 -2.952 1.00 97.06 84 THR A N 1
ATOM 675 C CA . THR A 1 84 ? -3.944 3.434 -2.470 1.00 97.06 84 THR A CA 1
ATOM 676 C C . THR A 1 84 ? -5.340 2.894 -2.161 1.00 97.06 84 THR A C 1
ATOM 678 O O . THR A 1 84 ? -5.683 1.801 -2.607 1.00 97.06 84 THR A O 1
ATOM 681 N N . GLN A 1 85 ? -6.166 3.664 -1.444 1.00 97.06 85 GLN A N 1
ATOM 682 C CA . GLN A 1 85 ? -7.557 3.307 -1.147 1.00 97.06 85 GLN A CA 1
ATOM 683 C C . GLN A 1 85 ? -8.341 3.012 -2.435 1.00 97.06 85 GLN A C 1
ATOM 685 O O . GLN A 1 85 ? -8.948 1.949 -2.566 1.00 97.06 85 GLN A O 1
ATOM 690 N N . GLU A 1 86 ? -8.323 3.939 -3.394 1.00 97.44 86 GLU A N 1
ATOM 691 C CA . GLU A 1 86 ? -9.098 3.786 -4.629 1.00 97.44 86 GLU A CA 1
ATOM 692 C C . GLU A 1 86 ? -8.510 2.727 -5.565 1.00 97.44 86 GLU A C 1
ATOM 694 O O . GLU A 1 86 ? -9.251 1.995 -6.221 1.00 97.44 86 GLU A O 1
ATOM 699 N N . PHE A 1 87 ? -7.187 2.563 -5.563 1.00 95.69 87 PHE A N 1
ATOM 700 C CA . PHE A 1 87 ? -6.519 1.491 -6.285 1.00 95.69 87 PHE A CA 1
ATOM 701 C C . PHE A 1 87 ? -6.990 0.119 -5.787 1.00 95.69 87 PHE A C 1
ATOM 703 O O . PHE A 1 87 ? -7.401 -0.720 -6.586 1.00 95.69 87 PHE A O 1
ATOM 710 N N . VAL A 1 88 ? -6.960 -0.110 -4.471 1.00 95.62 88 VAL A N 1
ATOM 711 C CA . VAL A 1 88 ? -7.378 -1.386 -3.873 1.00 95.62 88 VAL A CA 1
ATOM 712 C C . VAL A 1 88 ? -8.867 -1.636 -4.113 1.00 95.62 88 VAL A C 1
ATOM 714 O O . VAL A 1 88 ? -9.244 -2.755 -4.455 1.00 95.62 88 VAL A O 1
ATOM 717 N N . ARG A 1 89 ? -9.712 -0.601 -4.011 1.00 96.19 89 ARG A N 1
ATOM 718 C CA . ARG A 1 89 ? -11.145 -0.696 -4.332 1.00 96.19 89 ARG A CA 1
ATOM 719 C C . ARG A 1 89 ? -11.377 -1.152 -5.771 1.00 96.19 89 ARG A C 1
ATOM 721 O O . ARG A 1 89 ? -12.152 -2.078 -5.993 1.00 96.19 89 ARG A O 1
ATOM 728 N N . SER A 1 90 ? -10.704 -0.516 -6.728 1.00 95.56 90 SER A N 1
ATOM 729 C CA . SER A 1 90 ? -10.810 -0.861 -8.148 1.00 95.56 90 SER A CA 1
ATOM 730 C C . SER A 1 90 ? -10.319 -2.285 -8.418 1.00 95.56 90 SER A C 1
ATOM 732 O O . SER A 1 90 ? -11.010 -3.065 -9.070 1.00 95.56 90 SER A O 1
ATOM 734 N N . LEU A 1 91 ? -9.171 -2.657 -7.842 1.00 93.88 91 LEU A N 1
ATOM 735 C CA . LEU A 1 91 ? -8.601 -3.994 -7.979 1.00 93.88 91 LEU A CA 1
ATOM 736 C C . LEU A 1 91 ? -9.560 -5.080 -7.474 1.00 93.88 91 LEU A C 1
ATOM 738 O O . LEU A 1 91 ? -9.812 -6.045 -8.187 1.00 93.88 91 LEU A O 1
ATOM 742 N N . LEU A 1 92 ? -10.121 -4.919 -6.274 1.00 93.94 92 LEU A N 1
ATOM 743 C CA . LEU A 1 92 ? -11.074 -5.883 -5.716 1.00 93.94 92 LEU A CA 1
ATOM 744 C C . LEU A 1 92 ? -12.337 -6.004 -6.577 1.00 93.94 92 LEU A C 1
ATOM 746 O O . LEU A 1 92 ? -12.814 -7.115 -6.800 1.00 93.94 92 LEU A O 1
ATOM 750 N N . GLY A 1 93 ? -12.824 -4.884 -7.121 1.00 93.94 93 GLY A N 1
ATOM 751 C CA . GLY A 1 93 ? -13.932 -4.874 -8.076 1.00 93.94 93 GLY A CA 1
ATOM 752 C C . GLY A 1 93 ? -13.619 -5.656 -9.354 1.00 93.94 93 GLY A C 1
ATOM 753 O O . GLY A 1 93 ? -14.424 -6.482 -9.774 1.00 93.94 93 GLY A O 1
ATOM 754 N N . LEU A 1 94 ? -12.429 -5.465 -9.933 1.00 93.88 94 LEU A N 1
ATOM 755 C CA . LEU A 1 94 ? -11.971 -6.222 -11.108 1.00 93.88 94 LEU A CA 1
ATOM 756 C C . LEU A 1 94 ? -11.810 -7.719 -10.822 1.00 93.88 94 LEU A C 1
ATOM 758 O O . LEU A 1 94 ? -12.010 -8.540 -11.713 1.00 93.88 94 LEU A O 1
ATOM 762 N N . MET A 1 95 ? -11.465 -8.077 -9.587 1.00 91.50 95 MET A N 1
ATOM 763 C CA . MET A 1 95 ? -11.337 -9.467 -9.148 1.00 91.50 95 MET A CA 1
ATOM 764 C C . MET A 1 95 ? -12.678 -10.105 -8.754 1.00 91.50 95 ME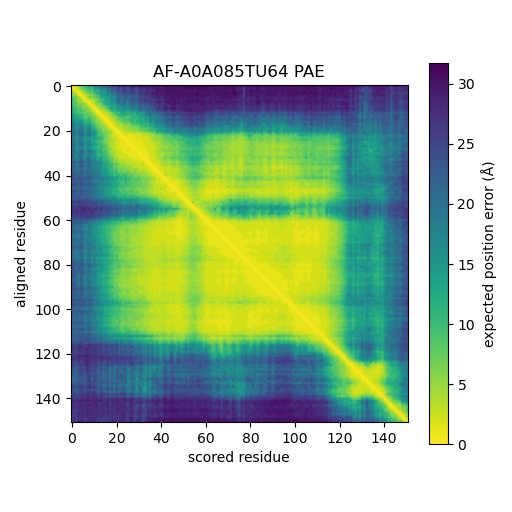T A C 1
ATOM 766 O O . MET A 1 95 ? -12.706 -11.295 -8.448 1.00 91.50 95 MET A O 1
ATOM 770 N N . GLY A 1 96 ? -13.781 -9.345 -8.741 1.00 92.19 96 GLY A N 1
ATOM 771 C CA . GLY A 1 96 ? -15.090 -9.831 -8.296 1.00 92.19 96 GLY A CA 1
ATOM 772 C C . GLY A 1 96 ? -15.141 -10.173 -6.803 1.00 92.19 96 GLY A C 1
ATOM 773 O O . GLY A 1 96 ? -15.919 -11.031 -6.392 1.00 92.19 96 GLY A O 1
ATOM 774 N N . VAL A 1 97 ? -14.291 -9.542 -5.988 1.00 91.38 97 VAL A N 1
ATOM 775 C CA . VAL A 1 97 ? -14.156 -9.823 -4.554 1.00 91.38 97 VAL A CA 1
ATOM 776 C C . VAL A 1 97 ? -14.843 -8.726 -3.739 1.00 91.38 97 VAL A C 1
ATOM 778 O O . VAL A 1 97 ? -14.402 -7.578 -3.714 1.00 91.38 97 VAL A O 1
ATOM 781 N N . GLU A 1 98 ? -15.900 -9.085 -3.009 1.00 91.25 98 GLU A N 1
ATOM 782 C CA . GLU A 1 98 ? -16.644 -8.157 -2.148 1.00 91.25 98 GLU A CA 1
ATOM 783 C C . GLU A 1 98 ? -15.975 -7.981 -0.775 1.00 91.25 98 GLU A C 1
ATOM 785 O O . GLU A 1 98 ? -16.439 -8.490 0.246 1.00 91.25 98 GLU A O 1
ATOM 790 N N . LEU A 1 99 ? -14.862 -7.243 -0.737 1.00 92.56 99 LEU A N 1
ATOM 791 C CA . LEU A 1 99 ? -14.185 -6.886 0.513 1.00 92.56 99 LEU A CA 1
ATOM 792 C C . LEU A 1 99 ? -14.244 -5.377 0.785 1.00 92.56 99 LEU A C 1
ATOM 794 O O . LEU A 1 99 ? -14.005 -4.567 -0.113 1.00 92.56 99 LEU A O 1
ATOM 798 N N . PRO A 1 100 ? -14.537 -4.957 2.032 1.00 93.88 100 PRO A N 1
ATOM 799 C CA . PRO A 1 100 ? -14.557 -3.544 2.377 1.00 93.88 100 PRO A CA 1
ATOM 800 C C . PRO A 1 100 ? -13.132 -2.980 2.396 1.00 93.88 100 PRO A C 1
ATOM 802 O O . PRO A 1 100 ? -12.240 -3.568 3.001 1.00 93.88 100 PRO A O 1
ATOM 805 N N . VAL A 1 101 ? -12.917 -1.806 1.806 1.00 95.69 101 VAL A N 1
ATOM 806 C CA . VAL A 1 101 ? -11.591 -1.166 1.773 1.00 95.69 101 VAL A CA 1
ATOM 807 C C . VAL A 1 101 ? -11.463 -0.125 2.893 1.00 95.69 101 VAL A C 1
ATOM 809 O O . VAL A 1 101 ? -12.359 0.717 3.029 1.00 95.69 101 VAL A O 1
ATOM 812 N N . PRO A 1 102 ? -10.385 -0.153 3.704 1.00 96.25 102 PRO A N 1
ATOM 813 C CA . PRO A 1 102 ? -10.106 0.892 4.686 1.00 96.25 102 PRO A CA 1
ATOM 814 C C . PRO A 1 102 ? -9.931 2.257 4.014 1.00 96.25 102 PRO A C 1
ATOM 816 O O . PRO A 1 102 ? -9.254 2.366 2.993 1.00 96.25 102 PRO A O 1
ATOM 819 N N . ASP A 1 103 ? -10.512 3.308 4.593 1.00 96.38 103 ASP A N 1
ATOM 820 C CA . ASP A 1 103 ? -10.282 4.666 4.098 1.00 96.38 103 ASP A CA 1
ATOM 821 C C . ASP A 1 103 ? -8.868 5.175 4.432 1.00 96.38 103 ASP A C 1
ATOM 823 O O . ASP A 1 103 ? -8.189 4.656 5.325 1.00 96.38 103 ASP A O 1
ATOM 827 N N . PHE A 1 104 ? -8.424 6.222 3.736 1.00 96.00 104 PHE A N 1
ATOM 828 C CA . PHE A 1 104 ? -7.102 6.828 3.919 1.00 96.00 104 PHE A CA 1
ATOM 829 C C . PHE A 1 104 ? -6.841 7.256 5.374 1.00 96.00 104 PHE A C 1
ATOM 831 O O . PHE A 1 104 ? -5.711 7.158 5.852 1.00 96.00 104 PHE A O 1
ATOM 838 N N . SER A 1 105 ? -7.875 7.696 6.102 1.00 95.88 105 SER A N 1
ATOM 839 C CA . SER A 1 105 ? -7.758 8.117 7.503 1.00 95.88 105 SER A CA 1
ATOM 840 C C . SER A 1 105 ? -7.505 6.928 8.435 1.00 95.88 105 SER A C 1
ATOM 842 O O . SER A 1 105 ? -6.773 7.026 9.419 1.00 95.88 105 SER A O 1
ATOM 844 N N . THR A 1 106 ? -8.102 5.782 8.116 1.00 95.25 106 THR A N 1
ATOM 845 C CA . THR A 1 106 ? -7.953 4.516 8.825 1.00 95.25 106 THR A CA 1
ATOM 846 C C . THR A 1 106 ? -6.592 3.911 8.533 1.00 95.25 106 THR A C 1
ATOM 848 O O . THR A 1 106 ? -5.918 3.499 9.474 1.00 95.25 106 THR A O 1
ATOM 851 N N . LEU A 1 107 ? -6.161 3.924 7.267 1.00 96.12 107 LEU A N 1
ATOM 852 C CA . LEU A 1 107 ? -4.816 3.511 6.867 1.00 96.12 107 LEU A CA 1
ATOM 853 C C . LEU A 1 107 ? -3.748 4.351 7.572 1.00 96.12 107 LEU A C 1
ATOM 855 O O . LEU A 1 107 ? -2.850 3.784 8.180 1.00 96.12 107 LEU A O 1
ATOM 859 N N . SER A 1 108 ? -3.885 5.680 7.562 1.00 95.31 108 SER A N 1
ATOM 860 C CA . SER A 1 108 ? -2.941 6.598 8.211 1.00 95.31 108 SER A CA 1
ATOM 861 C C . SER A 1 108 ? -2.804 6.320 9.711 1.00 95.31 108 SER A C 1
ATOM 863 O O . SER A 1 108 ? -1.702 6.105 10.207 1.00 95.31 108 SER A O 1
ATOM 865 N N . ARG A 1 109 ? -3.930 6.236 10.434 1.00 94.19 109 ARG A N 1
ATOM 866 C CA . ARG A 1 109 ? -3.913 5.964 11.880 1.00 94.19 109 ARG A CA 1
ATOM 867 C C . ARG A 1 109 ? -3.349 4.587 12.206 1.00 94.19 109 ARG A C 1
ATOM 869 O O . ARG A 1 109 ? -2.587 4.459 13.153 1.00 94.19 109 ARG A O 1
ATOM 876 N N . ARG A 1 110 ? -3.732 3.557 11.445 1.00 93.81 110 ARG A N 1
ATOM 877 C CA . ARG A 1 110 ? -3.295 2.181 11.715 1.00 93.81 110 ARG A CA 1
ATOM 878 C C . ARG A 1 110 ? -1.854 1.925 11.303 1.00 93.81 110 ARG A C 1
ATOM 880 O O . ARG A 1 110 ? -1.239 1.067 11.914 1.00 93.81 110 ARG A O 1
ATOM 887 N N . ALA A 1 111 ? -1.311 2.665 10.337 1.00 92.25 111 ALA A N 1
ATOM 888 C CA . ALA A 1 111 ? 0.083 2.527 9.921 1.00 92.25 111 ALA A CA 1
ATOM 889 C C . ALA A 1 111 ? 1.077 2.774 11.067 1.00 92.25 111 ALA A C 1
ATOM 891 O O . ALA A 1 111 ? 2.144 2.175 11.072 1.00 92.25 111 ALA A O 1
ATOM 892 N N . ILE A 1 112 ? 0.728 3.633 12.030 1.00 90.19 112 ILE A N 1
ATOM 893 C CA . ILE A 1 112 ? 1.600 3.988 13.160 1.00 90.19 112 ILE A CA 1
ATOM 894 C C . ILE A 1 112 ? 1.789 2.804 14.116 1.00 90.19 112 ILE A C 1
ATOM 896 O O . ILE A 1 112 ? 2.903 2.543 14.560 1.00 90.19 112 ILE A O 1
ATOM 900 N N . ASP A 1 113 ? 0.706 2.085 14.411 1.00 85.69 113 ASP A N 1
ATOM 901 C CA . ASP A 1 113 ? 0.693 1.009 15.410 1.00 85.69 113 ASP A CA 1
ATOM 902 C C . ASP A 1 113 ? 0.908 -0.385 14.792 1.00 85.69 113 ASP A C 1
ATOM 904 O O . ASP A 1 113 ? 0.969 -1.387 15.508 1.00 85.69 113 ASP A O 1
ATOM 908 N N . LEU A 1 114 ? 0.972 -0.475 13.460 1.00 89.44 114 LEU A N 1
ATOM 909 C CA . LEU A 1 114 ? 1.085 -1.742 12.750 1.00 89.44 114 LEU A CA 1
ATOM 910 C C . LEU A 1 114 ? 2.510 -2.292 12.865 1.00 89.44 114 LEU A C 1
ATOM 912 O O . LEU A 1 114 ? 3.451 -1.768 12.270 1.00 89.44 114 LEU A O 1
ATOM 916 N N . SER A 1 115 ? 2.658 -3.397 13.593 1.00 83.69 115 SER A N 1
ATOM 917 C CA . SER A 1 115 ? 3.895 -4.172 13.587 1.00 83.69 115 SER A CA 1
ATOM 918 C C . SER A 1 115 ? 3.973 -4.987 12.299 1.00 83.69 115 SER A C 1
ATOM 920 O O . SER A 1 115 ? 3.182 -5.904 12.093 1.00 83.69 115 SER A O 1
ATOM 922 N N . VAL A 1 116 ? 4.925 -4.641 11.434 1.00 75.00 116 VAL A N 1
ATOM 923 C CA . VAL A 1 116 ? 5.246 -5.427 10.239 1.00 75.00 116 VAL A CA 1
ATOM 924 C C . VAL A 1 116 ? 6.318 -6.436 10.628 1.00 75.00 116 VAL A C 1
ATOM 926 O O . VAL A 1 116 ? 7.445 -6.059 10.958 1.00 75.00 116 VAL A O 1
ATOM 929 N N . VAL A 1 117 ? 5.961 -7.718 10.624 1.00 66.69 117 VAL A N 1
ATOM 930 C CA . VAL A 1 117 ? 6.927 -8.800 10.827 1.00 66.69 117 VAL A CA 1
ATOM 931 C C . VAL A 1 117 ? 7.636 -9.030 9.497 1.00 66.69 117 VAL A C 1
ATOM 933 O O . VAL A 1 117 ? 7.019 -9.443 8.520 1.00 66.69 117 VAL A O 1
ATOM 936 N N . ASP A 1 118 ? 8.936 -8.742 9.437 1.00 64.12 118 ASP A N 1
ATOM 937 C CA . ASP A 1 118 ? 9.732 -9.044 8.248 1.00 64.12 118 ASP A CA 1
ATOM 938 C C . ASP A 1 118 ? 10.029 -10.549 8.204 1.00 64.12 118 ASP A C 1
ATOM 940 O O . ASP A 1 118 ? 11.009 -11.024 8.774 1.00 64.12 118 ASP A O 1
ATOM 944 N N . GLU A 1 119 ? 9.158 -11.310 7.541 1.00 60.41 119 GLU A N 1
ATOM 945 C CA . GLU A 1 119 ? 9.316 -12.759 7.354 1.00 60.41 119 GLU A CA 1
ATOM 946 C C . GLU A 1 119 ? 10.387 -13.122 6.310 1.00 60.41 119 GLU A C 1
ATOM 948 O O . GLU A 1 119 ? 10.541 -14.293 5.951 1.00 60.41 119 GLU A O 1
ATOM 953 N N . ARG A 1 120 ? 11.160 -12.150 5.795 1.00 64.56 120 ARG A N 1
ATOM 954 C CA . ARG A 1 120 ? 12.271 -12.465 4.893 1.00 64.56 120 ARG A CA 1
ATOM 955 C C . ARG A 1 120 ? 13.227 -13.431 5.596 1.00 64.56 120 ARG A C 1
ATOM 957 O O . ARG A 1 120 ? 13.714 -13.108 6.680 1.00 64.56 120 ARG A O 1
ATOM 964 N N . PRO A 1 121 ? 13.578 -14.573 4.971 1.00 57.25 121 PRO A N 1
ATOM 965 C CA . PRO A 1 121 ? 14.543 -15.487 5.556 1.00 57.25 121 PRO A CA 1
ATOM 966 C C . PRO A 1 121 ? 15.845 -14.723 5.814 1.00 57.25 121 PRO A C 1
ATOM 968 O O . PRO A 1 121 ? 16.488 -14.213 4.884 1.00 57.25 121 PRO A O 1
ATOM 971 N N . GLN A 1 122 ? 16.207 -14.594 7.091 1.00 60.47 122 GLN A N 1
ATOM 972 C CA . GLN A 1 122 ? 17.515 -14.098 7.486 1.00 60.47 122 GLN A CA 1
ATOM 973 C C . GLN A 1 122 ? 18.530 -15.166 7.085 1.00 60.47 122 GLN A C 1
ATOM 975 O O . GLN A 1 122 ? 18.629 -16.213 7.720 1.00 60.47 122 GLN A O 1
ATOM 980 N N . SER A 1 123 ? 19.262 -14.940 5.993 1.00 62.47 123 SER A N 1
ATOM 981 C CA . SER A 1 123 ? 20.398 -15.801 5.676 1.00 62.47 123 SER A CA 1
ATOM 982 C C . SER A 1 123 ? 21.548 -15.42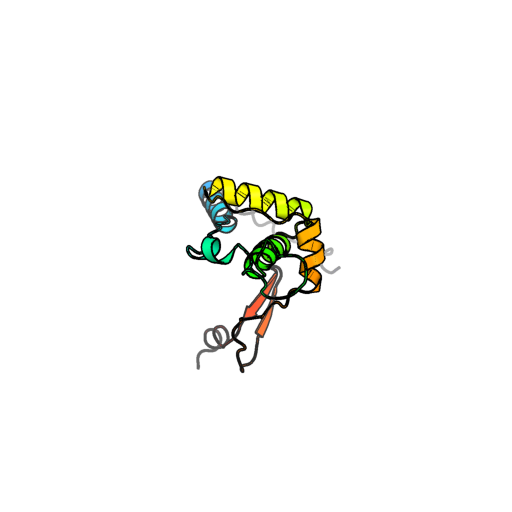9 6.602 1.00 62.47 123 SER A C 1
ATOM 984 O O . SER A 1 123 ? 21.951 -14.269 6.634 1.00 62.47 123 SER A O 1
ATOM 986 N N . SER A 1 124 ? 22.128 -16.406 7.292 1.00 65.00 124 SER A N 1
ATOM 987 C CA . SER A 1 124 ? 23.313 -16.218 8.139 1.00 65.00 124 SER A CA 1
ATOM 988 C C . SER A 1 124 ? 24.623 -16.033 7.350 1.00 65.00 124 SER A C 1
ATOM 990 O O . SER A 1 124 ? 25.696 -16.018 7.946 1.00 65.00 124 SER A O 1
ATOM 992 N N . GLY A 1 125 ? 24.557 -15.941 6.015 1.00 70.69 125 GLY A N 1
ATOM 993 C CA . GLY A 1 125 ? 25.709 -15.867 5.114 1.00 70.69 125 GLY A CA 1
ATOM 994 C C . GLY A 1 125 ? 25.974 -14.469 4.532 1.00 70.69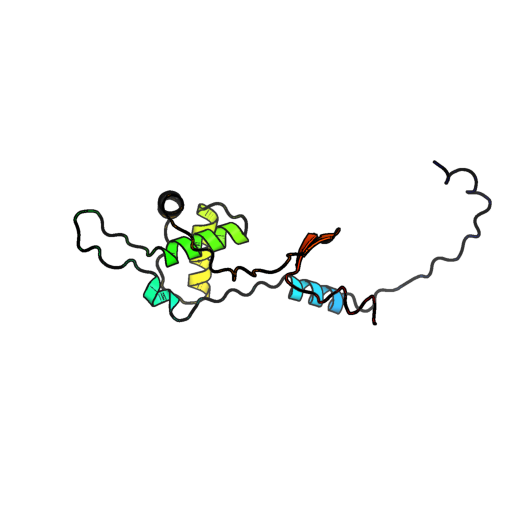 125 GLY A C 1
ATOM 995 O O . GLY A 1 125 ? 25.131 -13.573 4.636 1.00 70.69 125 GLY A O 1
ATOM 996 N N . PRO A 1 126 ? 27.142 -14.272 3.894 1.00 71.94 126 PRO A N 1
ATOM 997 C CA . PRO A 1 126 ? 27.518 -13.000 3.287 1.00 71.94 126 PRO A CA 1
ATOM 998 C C . PRO A 1 126 ? 26.532 -12.576 2.190 1.00 71.94 126 PRO A C 1
ATOM 1000 O O . PRO A 1 126 ? 26.111 -13.371 1.350 1.00 71.94 126 PRO A O 1
ATOM 1003 N N . THR A 1 127 ? 26.169 -11.292 2.205 1.00 72.56 127 THR A N 1
ATOM 1004 C CA . THR A 1 127 ? 25.276 -10.670 1.220 1.00 72.56 127 THR A CA 1
ATOM 1005 C C . THR A 1 127 ? 26.099 -9.832 0.247 1.00 72.56 127 THR A C 1
ATOM 1007 O O . THR A 1 127 ? 26.852 -8.955 0.667 1.00 72.56 127 THR A O 1
ATOM 1010 N N . THR A 1 128 ? 25.945 -10.071 -1.054 1.00 75.19 128 THR A N 1
ATOM 1011 C CA . THR A 1 128 ? 26.610 -9.301 -2.110 1.00 75.19 128 THR A CA 1
ATOM 1012 C C . THR A 1 128 ? 25.636 -8.291 -2.705 1.00 75.19 128 THR A C 1
ATOM 1014 O O . THR A 1 128 ? 24.588 -8.658 -3.231 1.00 75.19 128 THR A O 1
ATOM 1017 N N . LEU A 1 129 ? 25.994 -7.010 -2.651 1.00 79.81 129 LEU A N 1
ATOM 1018 C CA . LEU A 1 129 ? 25.247 -5.927 -3.283 1.00 79.81 129 LEU A CA 1
ATOM 1019 C C . LEU A 1 129 ? 25.932 -5.535 -4.595 1.00 79.81 129 LEU A C 1
ATOM 1021 O O . LEU A 1 129 ? 27.095 -5.139 -4.587 1.00 79.81 129 LEU A O 1
ATOM 1025 N N . ILE A 1 130 ? 25.214 -5.626 -5.711 1.00 82.38 130 ILE A N 1
ATOM 1026 C CA . ILE A 1 130 ? 25.677 -5.172 -7.024 1.00 82.38 130 ILE A CA 1
ATOM 1027 C C . ILE A 1 130 ? 24.923 -3.892 -7.368 1.00 82.38 130 ILE A C 1
ATOM 1029 O O . ILE A 1 130 ? 23.691 -3.872 -7.359 1.00 82.38 130 ILE A O 1
ATOM 1033 N N . VAL A 1 131 ? 25.667 -2.836 -7.686 1.00 85.38 131 VAL A N 1
ATOM 1034 C CA . VAL A 1 131 ? 25.126 -1.567 -8.180 1.00 85.38 131 VAL A CA 1
ATOM 1035 C C . VAL A 1 131 ? 25.661 -1.359 -9.591 1.00 85.38 131 VAL A C 1
ATOM 1037 O O . VAL A 1 131 ? 26.866 -1.205 -9.781 1.00 85.38 131 VAL A O 1
ATOM 1040 N N . ASP A 1 132 ? 24.772 -1.391 -10.579 1.00 83.25 132 ASP A N 1
ATOM 1041 C CA . ASP A 1 132 ? 25.080 -1.124 -11.984 1.00 83.25 132 ASP A CA 1
ATOM 1042 C C . ASP A 1 132 ? 24.152 -0.020 -12.535 1.00 83.25 132 ASP A C 1
ATOM 1044 O O . ASP A 1 132 ? 23.280 0.497 -11.833 1.00 83.25 132 ASP A O 1
ATOM 1048 N N . SER A 1 133 ? 24.334 0.381 -13.796 1.00 64.88 133 SER A N 1
ATOM 1049 C CA . SER A 1 133 ? 23.485 1.402 -14.433 1.00 64.88 133 SER A CA 1
ATOM 1050 C C . SER A 1 133 ? 22.025 0.966 -14.633 1.00 64.88 133 SER A C 1
ATOM 1052 O O . SER A 1 133 ? 21.190 1.801 -14.975 1.00 64.88 133 SER A O 1
ATOM 1054 N N . THR A 1 134 ? 21.710 -0.318 -14.427 1.00 70.31 134 THR A N 1
ATOM 1055 C CA . THR A 1 134 ? 20.345 -0.870 -14.449 1.00 70.31 134 THR A CA 1
ATOM 1056 C C . THR A 1 134 ? 19.701 -0.911 -13.065 1.00 70.31 134 THR A C 1
ATOM 1058 O O . THR A 1 134 ? 18.492 -1.118 -12.968 1.00 70.31 134 THR A O 1
ATOM 1061 N N . GLY A 1 135 ? 20.474 -0.669 -12.004 1.00 74.81 135 GLY A N 1
ATOM 1062 C CA . GLY A 1 135 ? 19.982 -0.498 -10.647 1.00 74.81 135 GLY A CA 1
ATOM 1063 C C . GLY A 1 135 ? 20.735 -1.334 -9.618 1.00 74.81 135 GLY A C 1
ATOM 1064 O O . GLY A 1 135 ? 21.918 -1.646 -9.751 1.00 74.81 135 GLY A O 1
ATOM 1065 N N . LEU A 1 136 ? 20.020 -1.662 -8.545 1.00 77.06 136 LEU A N 1
ATOM 1066 C CA . LEU A 1 136 ? 20.540 -2.348 -7.371 1.00 77.06 136 LEU A CA 1
ATOM 1067 C C . LEU A 1 136 ? 20.060 -3.804 -7.361 1.00 77.06 136 LEU A C 1
ATOM 1069 O O . LEU A 1 136 ? 18.861 -4.069 -7.432 1.00 77.06 136 LEU A O 1
ATOM 1073 N N . LYS A 1 137 ? 20.993 -4.753 -7.251 1.00 74.88 137 LYS A N 1
ATOM 1074 C CA . LYS A 1 137 ? 20.722 -6.194 -7.144 1.00 74.88 137 LYS A CA 1
ATOM 1075 C C . LYS A 1 137 ? 21.367 -6.749 -5.880 1.00 74.88 137 LYS A C 1
ATOM 1077 O O . LYS A 1 137 ? 22.539 -6.501 -5.618 1.00 74.88 137 LYS A O 1
ATOM 1082 N N . ILE A 1 138 ? 20.617 -7.537 -5.117 1.00 71.50 138 ILE A N 1
ATOM 1083 C CA . ILE A 1 138 ? 21.102 -8.199 -3.900 1.00 71.50 138 ILE A CA 1
ATOM 1084 C C . ILE A 1 138 ? 21.244 -9.692 -4.202 1.00 71.50 138 ILE A C 1
ATOM 1086 O O . ILE A 1 138 ? 20.252 -10.356 -4.484 1.00 71.50 138 ILE A O 1
ATOM 1090 N N . HIS A 1 139 ? 22.466 -10.215 -4.143 1.00 69.00 139 HIS A N 1
ATOM 1091 C CA . HIS A 1 139 ? 22.767 -11.644 -4.206 1.00 69.00 139 HIS A CA 1
ATOM 1092 C C . HIS A 1 139 ? 23.030 -12.187 -2.798 1.00 69.00 139 HIS A C 1
ATOM 1094 O O . HIS A 1 139 ? 23.734 -11.570 -1.999 1.00 69.00 139 HIS A O 1
ATOM 1100 N N . ARG A 1 140 ? 22.470 -13.359 -2.493 1.00 61.81 140 ARG A N 1
ATOM 1101 C CA . ARG A 1 140 ? 22.654 -14.073 -1.222 1.00 61.81 140 ARG A CA 1
ATOM 1102 C C . ARG A 1 140 ? 23.182 -15.486 -1.526 1.00 61.81 140 ARG A C 1
ATOM 1104 O O . ARG A 1 140 ? 22.399 -16.427 -1.547 1.00 61.81 140 ARG A O 1
ATOM 1111 N N . GLY A 1 141 ? 24.478 -15.611 -1.842 1.00 53.81 141 GLY A N 1
ATOM 1112 C CA . GLY A 1 141 ? 25.156 -16.883 -2.176 1.00 53.81 141 GLY A CA 1
ATOM 1113 C C . GLY A 1 141 ? 25.912 -16.891 -3.518 1.00 53.81 141 GLY A C 1
ATOM 1114 O O . GLY A 1 141 ? 25.562 -16.149 -4.438 1.00 53.81 141 GLY A O 1
ATOM 1115 N N . SER A 1 142 ? 26.971 -17.708 -3.607 1.00 52.72 142 SER A N 1
ATOM 1116 C CA . SER A 1 142 ? 27.915 -17.817 -4.733 1.00 52.72 142 SER A CA 1
ATOM 1117 C C . SER A 1 142 ? 27.265 -18.421 -5.982 1.00 52.72 142 SER A C 1
ATOM 1119 O O . SER A 1 142 ? 27.164 -19.631 -6.128 1.00 52.72 142 SER A O 1
ATOM 1121 N N . GLY A 1 143 ? 26.806 -17.568 -6.895 1.00 47.03 143 GLY A N 1
ATOM 1122 C CA . GLY A 1 143 ? 26.490 -17.982 -8.269 1.00 47.03 143 GLY A CA 1
ATOM 1123 C C . GLY A 1 143 ? 27.483 -17.425 -9.288 1.00 47.03 143 GLY A C 1
ATOM 1124 O O . GLY A 1 143 ? 27.858 -18.096 -10.236 1.00 47.03 143 GLY A O 1
ATOM 1125 N N . TRP A 1 144 ? 27.955 -16.192 -9.077 1.00 52.84 144 TRP A N 1
ATOM 1126 C CA . TRP A 1 144 ? 28.728 -15.473 -10.096 1.00 52.84 144 TRP A CA 1
ATOM 1127 C C . TRP A 1 144 ? 30.251 -15.660 -9.996 1.00 52.84 144 TRP A C 1
ATOM 1129 O O . TRP A 1 144 ? 30.957 -15.435 -10.976 1.00 52.84 144 TRP A O 1
ATOM 1139 N N . GLN A 1 145 ? 30.776 -16.057 -8.827 1.00 48.16 145 GLN A N 1
ATOM 1140 C CA . GLN A 1 145 ? 32.219 -16.294 -8.659 1.00 48.16 145 GLN A CA 1
ATOM 1141 C C . GLN A 1 145 ? 32.676 -17.631 -9.268 1.00 48.16 145 GLN A C 1
ATOM 1143 O O . GLN A 1 145 ? 33.777 -17.673 -9.813 1.00 48.16 145 GLN A O 1
ATOM 1148 N N . ASP A 1 146 ? 31.824 -18.661 -9.276 1.00 45.19 146 ASP A N 1
ATOM 1149 C CA . ASP A 1 146 ? 32.193 -20.002 -9.760 1.00 45.19 146 ASP A CA 1
ATOM 1150 C C . ASP A 1 146 ? 32.197 -20.108 -11.302 1.00 45.19 146 ASP A C 1
ATOM 1152 O O . ASP A 1 146 ? 32.989 -20.855 -11.869 1.00 45.19 146 ASP A O 1
ATOM 1156 N N . GLU A 1 147 ? 31.383 -19.318 -12.017 1.00 50.19 147 GLU A N 1
ATOM 1157 C CA . GLU A 1 147 ? 31.341 -19.337 -13.496 1.00 50.19 147 GLU A CA 1
ATOM 1158 C C . GLU A 1 147 ? 32.487 -18.557 -14.166 1.00 50.19 147 GLU A C 1
ATOM 1160 O O . GLU A 1 147 ? 32.851 -18.833 -15.309 1.00 50.19 147 GLU A O 1
ATOM 1165 N N . LYS A 1 148 ? 33.053 -17.551 -13.488 1.00 44.84 148 LYS A N 1
ATOM 1166 C CA . LYS A 1 148 ? 34.094 -16.670 -14.057 1.00 44.84 148 LYS A CA 1
ATOM 1167 C C . LYS A 1 148 ? 35.509 -17.201 -13.852 1.00 44.84 148 LYS A C 1
ATOM 1169 O O . LYS A 1 148 ? 36.383 -16.916 -14.671 1.00 44.84 148 LYS A O 1
ATOM 1174 N N . HIS A 1 149 ? 35.722 -17.946 -12.775 1.00 37.97 149 HIS A N 1
ATOM 1175 C CA . HIS A 1 149 ? 37.005 -18.527 -12.411 1.00 37.97 149 HIS A CA 1
ATOM 1176 C C . HIS A 1 149 ? 36.782 -20.006 -12.111 1.00 37.97 149 HIS A C 1
ATOM 1178 O O . HIS A 1 149 ? 36.759 -20.416 -10.955 1.00 37.97 149 HIS A O 1
ATOM 1184 N N . GLY A 1 150 ? 36.573 -20.792 -13.171 1.00 38.59 150 GLY A N 1
ATOM 1185 C CA . GLY A 1 150 ? 36.647 -22.246 -13.065 1.00 38.59 150 GLY A CA 1
ATOM 1186 C C . GLY A 1 150 ? 37.951 -22.640 -12.369 1.00 38.59 150 GLY A C 1
ATOM 1187 O O . GLY A 1 150 ? 38.979 -21.990 -12.577 1.00 38.59 150 GLY A O 1
ATOM 1188 N N . THR A 1 151 ? 37.875 -23.640 -11.493 1.00 37.59 151 THR A N 1
ATOM 1189 C CA . THR A 1 151 ? 39.053 -24.207 -10.824 1.00 37.59 151 THR A CA 1
ATOM 1190 C C . THR A 1 151 ? 40.059 -24.731 -11.842 1.00 37.59 151 THR A C 1
ATOM 1192 O O . THR A 1 151 ? 39.614 -25.345 -12.839 1.00 37.59 151 THR A O 1
#

Foldseek 3Di:
DPPPPCPPPDDPDDPDDDDDPCPVVVVVVVVVVVDDDDDDDPCCQVQFADDADPDDDDGGGGHLSLLCVLVVQCVVVVHQLQCSQVVVVVVCVVVVHPGDTDHSVRSVVVVVVRDDDPPPPDDPADWDWDQDPVGIDIDDDDDPPCVVDPD

pLDDT: mean 81.63, std 15.31, range [37.59, 97.56]

Mean predicted aligned error: 13.29 Å

Radius of gyration: 26.09 Å; Cα contacts (8 Å, |Δi|>4): 90; chains: 1; bounding box: 61×42×71 Å